Protein AF-A0A1M5UJB9-F1 (afdb_monomer_lite)

Secondary structure (DSSP, 8-state):
--PPPP----EEEEEEEEEEEEE-TTTSSEEEEEEEETTEEEEEEEEHHHHHHHHHSPTTEEEEEEEEEEEEEPPGGGS-SEEEEEEEEEEEEEEEPSSPPP-TTGGGTT--HHHHHHHHHHHHH---

Radius of gyration: 14.31 Å; chains: 1; bounding box: 30×35×45 Å

Structure (mmCIF, N/CA/C/O backbone):
data_AF-A0A1M5UJB9-F1
#
_entry.id   AF-A0A1M5UJB9-F1
#
loop_
_atom_site.group_PDB
_atom_site.id
_atom_site.type_symbol
_atom_site.label_atom_id
_atom_site.label_alt_id
_atom_site.label_comp_id
_atom_site.label_asym_id
_atom_site.label_entity_id
_atom_site.label_seq_id
_atom_site.pdbx_PDB_ins_code
_atom_site.Cartn_x
_atom_site.Cartn_y
_atom_site.Cartn_z
_atom_site.occupancy
_atom_site.B_iso_or_equiv
_atom_site.auth_seq_id
_atom_site.auth_comp_id
_atom_site.auth_asym_id
_atom_site.auth_atom_id
_atom_site.pdbx_PDB_model_num
ATOM 1 N N . MET A 1 1 ? 15.182 4.891 -25.969 1.00 34.34 1 MET A N 1
ATOM 2 C CA . MET A 1 1 ? 14.259 5.522 -25.002 1.00 34.34 1 MET A CA 1
ATOM 3 C C . MET A 1 1 ? 12.922 4.810 -25.098 1.00 34.34 1 MET A C 1
ATOM 5 O O . MET A 1 1 ? 12.225 4.963 -26.094 1.00 34.34 1 MET A O 1
ATOM 9 N N . SER A 1 2 ? 12.616 3.947 -24.136 1.00 33.62 2 SER A N 1
ATOM 10 C CA . SER A 1 2 ? 11.390 3.147 -24.121 1.00 33.62 2 SER A CA 1
ATOM 11 C C . SER A 1 2 ? 10.228 4.049 -23.712 1.00 33.62 2 SER A C 1
ATOM 13 O O . SER A 1 2 ? 10.197 4.535 -22.585 1.00 33.62 2 SER A O 1
ATOM 15 N N . ARG A 1 3 ? 9.293 4.319 -24.626 1.00 38.03 3 ARG A N 1
ATOM 16 C CA . ARG A 1 3 ? 8.014 4.942 -24.258 1.00 38.03 3 ARG A CA 1
ATOM 17 C C . ARG A 1 3 ? 7.293 3.992 -23.289 1.00 38.03 3 ARG A C 1
ATOM 19 O O . ARG A 1 3 ? 7.208 2.808 -23.620 1.00 38.03 3 ARG A O 1
ATOM 26 N N . PRO A 1 4 ? 6.776 4.446 -22.137 1.00 37.12 4 PRO A N 1
ATOM 27 C CA . PRO A 1 4 ? 5.935 3.583 -21.316 1.00 37.12 4 PRO A CA 1
ATOM 28 C C . PRO A 1 4 ? 4.642 3.274 -22.097 1.00 37.12 4 PRO A C 1
ATOM 30 O O . PRO A 1 4 ? 4.039 4.211 -22.631 1.00 37.12 4 PRO A O 1
ATOM 33 N N . PRO A 1 5 ? 4.215 2.002 -22.241 1.00 43.66 5 PRO A N 1
ATOM 34 C CA . PRO A 1 5 ? 2.924 1.709 -22.838 1.00 43.66 5 PRO A CA 1
ATOM 35 C C . PRO A 1 5 ? 1.774 2.070 -21.880 1.00 43.66 5 PRO A C 1
ATOM 37 O O . PRO A 1 5 ? 1.916 2.088 -20.661 1.00 43.66 5 PRO A O 1
ATOM 40 N N . ILE A 1 6 ? 0.664 2.412 -22.529 1.00 58.03 6 ILE A N 1
ATOM 41 C CA . ILE A 1 6 ? -0.504 3.222 -22.155 1.00 58.03 6 ILE A CA 1
ATOM 42 C C . ILE A 1 6 ? -1.574 2.427 -21.389 1.00 58.03 6 ILE A C 1
ATOM 44 O O . ILE A 1 6 ? -1.844 1.297 -21.783 1.00 58.03 6 ILE A O 1
ATOM 48 N N . LYS A 1 7 ? -2.250 3.064 -20.413 1.00 41.03 7 LYS A N 1
ATOM 49 C CA . LYS A 1 7 ? -3.725 3.218 -20.308 1.00 41.03 7 LYS A CA 1
ATOM 50 C C . LYS A 1 7 ? -4.118 3.945 -19.008 1.00 41.03 7 LYS A C 1
ATOM 52 O O . LYS A 1 7 ? -3.773 3.515 -17.913 1.00 41.03 7 LYS A O 1
ATOM 57 N N . GLU A 1 8 ? -4.848 5.056 -19.125 1.00 46.94 8 GLU A N 1
ATOM 58 C CA . GLU A 1 8 ? -5.560 5.672 -17.996 1.00 46.94 8 GLU A CA 1
ATOM 59 C C . GLU A 1 8 ? -6.686 4.728 -17.544 1.00 46.94 8 GLU A C 1
ATOM 61 O O . GLU A 1 8 ? -7.784 4.763 -18.093 1.00 46.94 8 GLU A O 1
ATOM 66 N N . GLU A 1 9 ? -6.432 3.852 -16.572 1.00 53.72 9 GLU A N 1
ATOM 67 C CA . GLU A 1 9 ? -7.455 2.939 -16.050 1.00 53.72 9 GLU A CA 1
ATOM 68 C C . GLU A 1 9 ? -7.801 3.280 -14.587 1.00 53.72 9 GLU A C 1
ATOM 70 O O . GLU A 1 9 ? -7.013 3.138 -13.652 1.00 53.72 9 GLU A O 1
ATOM 75 N N . SER A 1 10 ? -9.022 3.807 -14.437 1.00 65.38 10 SER A N 1
ATOM 76 C CA . SER A 1 10 ? -9.828 3.957 -13.218 1.00 65.38 10 SER A CA 1
ATOM 77 C C . SER A 1 10 ? -9.160 4.633 -12.013 1.00 65.38 10 SER A C 1
ATOM 79 O O . SER A 1 10 ? -8.460 4.017 -11.208 1.00 65.38 10 SER A O 1
ATOM 81 N N . THR A 1 11 ? -9.494 5.909 -11.789 1.00 78.75 11 THR A N 1
ATOM 82 C CA . THR A 1 11 ? -9.269 6.534 -10.481 1.00 78.75 11 THR A CA 1
ATOM 83 C C . THR A 1 11 ? -10.056 5.783 -9.406 1.00 78.75 11 THR A C 1
ATOM 85 O O . THR A 1 11 ? -11.282 5.695 -9.461 1.00 78.75 11 THR A O 1
ATOM 88 N N . VAL A 1 12 ? -9.357 5.284 -8.394 1.00 87.50 12 VAL A N 1
ATOM 89 C CA . VAL A 1 12 ? -9.935 4.617 -7.230 1.00 87.50 12 VAL A CA 1
ATOM 90 C C . VAL A 1 12 ? -9.945 5.539 -6.022 1.00 87.50 12 VAL A C 1
ATOM 92 O O . VAL A 1 12 ? -9.027 6.333 -5.807 1.00 87.50 12 VAL A O 1
ATOM 95 N N . LYS A 1 13 ? -10.989 5.395 -5.203 1.00 91.44 13 LYS A N 1
ATOM 96 C CA . LYS A 1 13 ? -11.065 5.962 -3.856 1.00 91.44 13 LYS A CA 1
ATOM 97 C C . LYS A 1 13 ? -11.019 4.817 -2.854 1.00 91.44 13 LYS A C 1
ATOM 99 O O . LYS A 1 13 ? -11.945 4.013 -2.784 1.00 91.44 13 LYS A O 1
ATOM 104 N N . LEU A 1 14 ? -9.937 4.754 -2.093 1.00 91.38 14 LEU A N 1
ATOM 105 C CA . LEU A 1 14 ? -9.678 3.736 -1.085 1.00 91.38 14 LEU A CA 1
ATOM 106 C C . LEU A 1 14 ? -9.747 4.374 0.304 1.00 91.38 14 LEU A C 1
ATOM 108 O O . LEU A 1 14 ? -9.157 5.426 0.538 1.00 91.38 14 LEU A O 1
ATOM 112 N N . GLY A 1 15 ? -10.463 3.738 1.227 1.00 92.75 15 GLY A N 1
ATOM 113 C CA . GLY A 1 15 ? -10.473 4.095 2.644 1.00 92.75 15 GLY A CA 1
ATOM 114 C C . GLY A 1 15 ? -10.101 2.875 3.472 1.00 92.75 15 GLY A C 1
ATOM 115 O O . GLY A 1 15 ? -10.689 1.814 3.268 1.00 92.75 15 GLY A O 1
ATOM 116 N N . GLY A 1 16 ? -9.135 3.013 4.375 1.00 94.19 16 GLY A N 1
ATOM 117 C CA . GLY A 1 16 ? -8.637 1.893 5.168 1.00 94.19 16 GLY A CA 1
ATOM 118 C C . GLY A 1 16 ? -7.670 2.322 6.261 1.00 94.19 16 GLY A C 1
ATOM 119 O O . GLY A 1 16 ? -7.643 3.483 6.664 1.00 94.19 16 GLY A O 1
ATOM 120 N N . VAL A 1 17 ? -6.873 1.372 6.733 1.00 95.25 17 VAL A N 1
ATOM 121 C CA . VAL A 1 17 ? -5.883 1.561 7.797 1.00 95.25 17 VAL A CA 1
ATOM 122 C C . VAL A 1 17 ? -4.513 1.209 7.249 1.00 95.25 17 VAL A C 1
ATOM 124 O O . VAL A 1 17 ? -4.367 0.188 6.582 1.00 95.25 17 VAL A O 1
ATOM 127 N N . ILE A 1 18 ? -3.509 2.037 7.524 1.00 94.31 18 ILE A N 1
ATOM 128 C CA . ILE A 1 18 ? -2.126 1.704 7.181 1.00 94.31 18 ILE A CA 1
ATOM 129 C C . ILE A 1 18 ? -1.646 0.618 8.142 1.00 94.31 18 ILE A C 1
ATOM 131 O O . ILE A 1 18 ? -1.560 0.880 9.336 1.00 94.31 18 ILE A O 1
ATOM 135 N N . VAL A 1 19 ? -1.330 -0.569 7.635 1.00 92.62 19 VAL A N 1
ATOM 136 C CA . VAL A 1 19 ? -0.857 -1.710 8.443 1.00 92.62 19 VAL A CA 1
ATOM 137 C C . VAL A 1 19 ? 0.636 -1.971 8.281 1.00 92.62 19 VAL A C 1
ATOM 139 O O . VAL A 1 19 ? 1.234 -2.601 9.138 1.00 92.62 19 VAL A O 1
ATOM 142 N N . ALA A 1 20 ? 1.252 -1.429 7.228 1.00 90.38 20 ALA A N 1
ATOM 143 C CA . ALA A 1 20 ? 2.692 -1.508 7.028 1.00 90.38 20 ALA A CA 1
ATOM 144 C C . ALA A 1 20 ? 3.213 -0.378 6.140 1.00 90.38 20 ALA A C 1
ATOM 146 O O . ALA A 1 20 ? 2.448 0.256 5.398 1.00 90.38 20 ALA A O 1
ATOM 147 N N . LYS A 1 21 ? 4.524 -0.135 6.209 1.00 88.88 21 LYS A N 1
ATOM 148 C CA . LYS A 1 21 ? 5.221 0.881 5.415 1.00 88.88 21 LYS A CA 1
ATOM 149 C C . LYS A 1 21 ? 6.578 0.362 4.978 1.00 88.88 21 LYS A C 1
ATOM 151 O O . LYS A 1 21 ? 7.377 -0.028 5.819 1.00 88.88 21 LYS A O 1
ATOM 156 N N . TYR A 1 22 ? 6.865 0.476 3.690 1.00 85.50 22 TYR A N 1
ATOM 157 C CA . TYR A 1 22 ? 8.155 0.115 3.120 1.00 85.50 22 TYR A CA 1
ATOM 158 C C . TYR A 1 22 ? 8.737 1.297 2.367 1.00 85.50 22 TYR A C 1
ATOM 160 O O . TYR A 1 22 ? 8.039 2.014 1.641 1.00 85.50 22 TYR A O 1
ATOM 168 N N . HIS A 1 23 ? 10.035 1.495 2.544 1.00 76.50 23 HIS A N 1
ATOM 169 C CA . HIS A 1 23 ? 10.801 2.418 1.729 1.00 76.50 23 HIS A CA 1
ATOM 170 C C . HIS A 1 23 ? 11.202 1.702 0.445 1.00 76.50 23 HIS A C 1
ATOM 172 O O . HIS A 1 23 ? 11.832 0.648 0.501 1.00 76.50 23 HIS A O 1
ATOM 178 N N . ALA A 1 24 ? 10.845 2.266 -0.708 1.00 63.12 24 ALA A N 1
ATOM 179 C CA . ALA A 1 24 ? 11.459 1.831 -1.950 1.00 63.12 24 ALA A CA 1
ATOM 180 C C . ALA A 1 24 ? 12.913 2.326 -1.921 1.00 63.12 24 ALA A C 1
ATOM 182 O O . ALA A 1 24 ? 13.164 3.534 -1.924 1.00 63.12 24 ALA A O 1
ATOM 183 N N . TYR A 1 25 ? 13.848 1.388 -1.770 1.00 47.84 25 TYR A N 1
ATOM 184 C CA . TYR A 1 25 ? 15.281 1.668 -1.757 1.00 47.84 25 TYR A CA 1
ATOM 185 C C . TYR A 1 25 ? 15.676 2.347 -3.081 1.00 47.84 25 TYR A C 1
ATOM 187 O O . TYR A 1 25 ? 15.158 1.968 -4.126 1.00 47.84 25 TYR A O 1
ATOM 195 N N . GLU A 1 26 ? 16.581 3.328 -2.988 1.00 47.34 26 GLU A N 1
ATOM 196 C CA . GLU A 1 26 ? 17.245 4.112 -4.056 1.00 47.34 26 GLU A CA 1
ATOM 197 C C . GLU A 1 26 ? 16.756 5.551 -4.304 1.00 47.34 26 GLU A C 1
ATOM 199 O O . GLU A 1 26 ? 17.612 6.407 -4.510 1.00 47.34 26 GLU A O 1
ATOM 204 N N . ASP A 1 27 ? 15.470 5.897 -4.146 1.00 51.78 27 ASP A N 1
ATOM 205 C CA . ASP A 1 27 ? 15.008 7.240 -4.565 1.00 51.78 27 ASP A CA 1
ATOM 206 C C . ASP A 1 27 ? 14.599 8.217 -3.450 1.00 51.78 27 ASP A C 1
ATOM 208 O O . ASP A 1 27 ? 14.338 9.373 -3.764 1.00 51.78 27 ASP A O 1
ATOM 212 N N . TYR A 1 28 ? 14.515 7.824 -2.166 1.00 55.53 28 TYR A N 1
ATOM 213 C CA . TYR A 1 28 ? 14.060 8.640 -0.999 1.00 55.53 28 TYR A CA 1
ATOM 214 C C . TYR A 1 28 ? 12.714 9.393 -1.147 1.00 55.53 28 TYR A C 1
ATOM 216 O O . TYR A 1 28 ? 12.204 9.988 -0.194 1.00 55.53 28 TYR A O 1
ATOM 224 N N . VAL A 1 29 ? 12.118 9.367 -2.333 1.00 75.56 29 VAL A N 1
ATOM 225 C CA . VAL A 1 29 ? 10.962 10.151 -2.759 1.00 75.56 29 VAL A CA 1
ATOM 226 C C . VAL A 1 29 ? 9.727 9.259 -2.841 1.00 75.56 29 VAL A C 1
ATOM 228 O O . VAL A 1 29 ? 8.625 9.786 -2.943 1.00 75.56 29 VAL A O 1
ATOM 231 N N . GLU A 1 30 ? 9.876 7.936 -2.745 1.00 85.38 30 GLU A N 1
ATOM 232 C CA . GLU A 1 30 ? 8.786 6.964 -2.802 1.00 85.38 30 GLU A CA 1
ATOM 233 C C . GLU A 1 30 ? 8.619 6.200 -1.477 1.00 85.38 30 GLU A C 1
ATOM 235 O O . GLU A 1 30 ? 9.585 5.752 -0.859 1.00 85.38 30 GLU A O 1
ATOM 240 N N . GLN A 1 31 ? 7.367 6.017 -1.058 1.00 87.69 31 GLN A N 1
ATOM 241 C CA . GLN A 1 31 ? 6.993 5.144 0.049 1.00 87.69 31 GLN A CA 1
ATOM 242 C C . GLN A 1 31 ? 5.825 4.248 -0.363 1.00 87.69 31 GLN A C 1
ATOM 244 O O . GLN A 1 31 ? 4.827 4.726 -0.904 1.00 87.69 31 GLN A O 1
ATOM 249 N N . ILE A 1 32 ? 5.930 2.955 -0.065 1.00 90.56 32 ILE A N 1
ATOM 250 C CA . ILE A 1 32 ? 4.866 1.978 -0.288 1.00 90.56 32 ILE A CA 1
ATOM 251 C C . ILE A 1 32 ? 4.143 1.760 1.039 1.00 90.56 32 ILE A C 1
ATOM 253 O O . ILE A 1 32 ? 4.755 1.399 2.041 1.00 90.56 32 ILE A O 1
ATOM 257 N N . LEU A 1 33 ? 2.835 1.983 1.055 1.00 92.81 33 LEU A N 1
ATOM 258 C CA . LEU A 1 33 ? 1.970 1.731 2.203 1.00 92.81 33 LEU A CA 1
ATOM 259 C C . LEU A 1 33 ? 1.132 0.492 1.918 1.00 92.81 33 LEU A C 1
ATOM 261 O O . LEU A 1 33 ? 0.530 0.396 0.848 1.00 92.81 33 LEU A O 1
ATOM 265 N N . ILE A 1 34 ? 1.026 -0.414 2.883 1.00 93.31 34 ILE A N 1
ATOM 266 C CA . ILE A 1 34 ? 0.015 -1.470 2.830 1.00 93.31 34 ILE A CA 1
ATOM 267 C C . ILE A 1 34 ? -1.201 -0.975 3.591 1.00 93.31 34 ILE A C 1
ATOM 269 O O . ILE A 1 34 ? -1.123 -0.651 4.778 1.00 93.31 34 ILE A O 1
ATOM 273 N N . VAL A 1 35 ? -2.322 -0.880 2.884 1.00 94.31 35 VAL A N 1
ATOM 274 C CA . VAL A 1 35 ? -3.589 -0.398 3.427 1.00 94.31 35 VAL A CA 1
ATOM 275 C C . VAL A 1 35 ? -4.569 -1.558 3.510 1.00 94.31 35 VAL A C 1
ATOM 277 O O . VAL A 1 35 ? -4.919 -2.146 2.490 1.00 94.31 35 VAL A O 1
ATOM 280 N N . LEU A 1 36 ? -5.043 -1.860 4.718 1.00 93.06 36 LEU A N 1
ATOM 281 C CA . LEU A 1 36 ? -6.128 -2.808 4.948 1.00 93.06 36 LEU A CA 1
ATOM 282 C C . LEU A 1 36 ? -7.474 -2.089 4.800 1.00 93.06 36 LEU A C 1
ATOM 284 O O . LEU A 1 36 ? -7.778 -1.151 5.539 1.00 93.06 36 LEU A O 1
ATOM 288 N N . ALA A 1 37 ? -8.298 -2.541 3.859 1.00 91.44 37 ALA A N 1
ATOM 289 C CA . ALA A 1 37 ? -9.642 -2.029 3.624 1.00 91.44 37 ALA A CA 1
ATOM 290 C C . ALA A 1 37 ? -10.596 -3.176 3.283 1.00 91.44 37 ALA A C 1
ATOM 292 O O . ALA A 1 37 ? -10.327 -3.968 2.385 1.00 91.44 37 ALA A O 1
ATOM 293 N N . LYS A 1 38 ? -11.738 -3.267 3.979 1.00 88.38 38 LYS A N 1
ATOM 294 C CA . LYS A 1 38 ? -12.762 -4.310 3.747 1.00 88.38 38 LYS A CA 1
ATOM 295 C C . LYS A 1 38 ? -12.179 -5.739 3.682 1.00 88.38 38 LYS A C 1
ATOM 297 O O . LYS A 1 38 ? -12.559 -6.514 2.810 1.00 88.38 38 LYS A O 1
ATOM 302 N N . LYS A 1 39 ? -11.255 -6.073 4.596 1.00 86.31 39 LYS A N 1
ATOM 303 C CA . LYS A 1 39 ? -10.527 -7.362 4.653 1.00 86.31 39 LYS A CA 1
ATOM 304 C C . LYS A 1 39 ? -9.606 -7.654 3.454 1.00 86.31 39 LYS A C 1
ATOM 306 O O . LYS A 1 39 ? -9.216 -8.795 3.258 1.00 86.31 39 LYS A O 1
ATOM 311 N N . LYS A 1 40 ? -9.263 -6.643 2.653 1.00 89.12 40 LYS A N 1
ATOM 312 C CA . LYS A 1 40 ? -8.291 -6.742 1.559 1.00 89.12 40 LYS A CA 1
ATOM 313 C C . LYS A 1 40 ? -7.116 -5.808 1.800 1.00 89.12 40 LYS A C 1
ATOM 315 O O . LYS A 1 40 ? -7.289 -4.722 2.355 1.00 89.12 40 LYS A O 1
ATOM 320 N N . PHE A 1 41 ? -5.945 -6.219 1.347 1.00 90.69 41 PHE A N 1
ATOM 321 C CA . PHE A 1 41 ? -4.718 -5.442 1.393 1.00 90.69 41 PHE A CA 1
ATOM 322 C C . PHE A 1 41 ? -4.489 -4.746 0.055 1.00 90.69 41 PHE A C 1
ATOM 324 O O . PHE A 1 41 ? -4.659 -5.333 -1.011 1.00 90.69 41 PHE A O 1
ATOM 331 N N . PHE A 1 42 ? -4.100 -3.480 0.108 1.00 91.88 42 PHE A N 1
ATOM 332 C CA . PHE A 1 42 ? -3.797 -2.677 -1.068 1.00 91.88 42 PHE A CA 1
ATOM 333 C C . PHE A 1 42 ? -2.404 -2.085 -0.921 1.00 91.88 42 PHE A C 1
ATOM 335 O O . PHE A 1 42 ? -2.126 -1.397 0.062 1.00 91.88 42 PHE A O 1
ATOM 342 N N . ALA A 1 43 ? -1.542 -2.316 -1.911 1.00 92.12 43 ALA A N 1
ATOM 343 C CA . ALA A 1 43 ? -0.271 -1.616 -2.009 1.00 92.12 43 ALA A CA 1
ATOM 344 C C . ALA A 1 43 ? -0.518 -0.218 -2.590 1.00 92.12 43 ALA A C 1
ATOM 346 O O . ALA A 1 43 ? -0.959 -0.080 -3.731 1.00 92.12 43 ALA A O 1
ATOM 347 N N . VAL A 1 44 ? -0.254 0.819 -1.802 1.00 93.44 44 VAL A N 1
ATOM 348 C CA . VAL A 1 44 ? -0.390 2.223 -2.197 1.00 93.44 44 VAL A CA 1
ATOM 349 C C . VAL A 1 44 ? 0.997 2.830 -2.336 1.00 93.44 44 VAL A C 1
ATOM 351 O O . VAL A 1 44 ? 1.748 2.895 -1.370 1.00 93.44 44 VAL A O 1
ATOM 354 N N . VAL A 1 45 ? 1.320 3.318 -3.527 1.00 92.25 45 VAL A N 1
ATOM 355 C CA . VAL A 1 45 ? 2.590 3.979 -3.824 1.00 92.25 45 VAL A CA 1
ATOM 356 C C . VAL A 1 45 ? 2.409 5.485 -3.659 1.00 92.25 45 VAL A C 1
ATOM 358 O O . VAL A 1 45 ? 1.624 6.106 -4.376 1.00 92.25 45 VAL A O 1
ATOM 361 N N . ALA A 1 46 ? 3.109 6.082 -2.700 1.00 91.50 46 ALA A N 1
ATOM 362 C CA . ALA A 1 46 ? 3.137 7.519 -2.464 1.00 91.50 46 ALA A CA 1
ATOM 363 C C . ALA A 1 46 ? 4.471 8.103 -2.932 1.00 91.50 46 ALA A C 1
ATOM 365 O O . ALA A 1 46 ? 5.515 7.512 -2.682 1.00 91.50 46 ALA A O 1
ATOM 366 N N . HIS A 1 47 ? 4.436 9.289 -3.548 1.00 90.12 47 HIS A N 1
ATOM 367 C CA . HIS A 1 47 ? 5.634 10.006 -3.989 1.00 90.12 47 HIS A CA 1
ATOM 368 C C . HIS A 1 47 ? 5.727 11.425 -3.418 1.00 90.12 47 HIS A C 1
ATOM 370 O O . HIS A 1 47 ? 4.718 12.034 -3.033 1.00 90.12 47 HIS A O 1
ATOM 376 N N . GLY A 1 48 ? 6.945 11.969 -3.389 1.00 88.25 48 GLY A N 1
ATOM 377 C CA . GLY A 1 48 ? 7.246 13.360 -3.063 1.00 88.25 48 GLY A CA 1
ATOM 378 C C . GLY A 1 48 ? 6.621 13.788 -1.742 1.00 88.25 48 GLY A C 1
ATOM 379 O O . GLY A 1 48 ? 6.829 13.175 -0.695 1.00 88.25 48 GLY A O 1
ATOM 380 N N . ARG A 1 49 ? 5.793 14.835 -1.790 1.00 88.12 49 ARG A N 1
ATOM 381 C CA . ARG A 1 49 ? 5.129 15.370 -0.595 1.00 88.12 49 ARG A CA 1
ATOM 382 C C . ARG A 1 49 ? 4.199 14.357 0.079 1.00 88.12 49 ARG A C 1
ATOM 384 O O . ARG A 1 49 ? 4.032 14.430 1.292 1.00 88.12 49 ARG A O 1
ATOM 391 N N . GLN A 1 50 ? 3.580 13.432 -0.662 1.00 90.25 50 GLN A N 1
ATOM 392 C CA . GLN A 1 50 ? 2.735 12.407 -0.037 1.00 90.25 50 GLN A CA 1
ATOM 393 C C . GLN A 1 50 ? 3.585 11.380 0.710 1.00 90.25 50 GLN A C 1
ATOM 395 O O . GLN A 1 50 ? 3.256 11.094 1.855 1.00 90.25 50 GLN A O 1
ATOM 400 N N . ALA A 1 51 ? 4.702 10.933 0.122 1.00 90.12 51 ALA A N 1
ATOM 401 C CA . ALA A 1 51 ? 5.657 10.030 0.773 1.00 90.12 51 ALA A CA 1
ATOM 402 C C . ALA A 1 51 ? 6.220 10.639 2.069 1.00 90.12 51 ALA A C 1
ATOM 404 O O . ALA A 1 51 ? 6.189 10.025 3.132 1.00 90.12 51 ALA A O 1
ATOM 405 N N . GLN A 1 52 ? 6.643 11.906 2.020 1.00 88.06 52 GLN A N 1
ATOM 406 C CA . GLN A 1 52 ? 7.140 12.615 3.205 1.00 88.06 52 GLN A CA 1
ATOM 407 C C . GLN A 1 52 ? 6.091 12.721 4.319 1.00 88.06 52 GLN A C 1
ATOM 409 O O . GLN A 1 52 ? 6.422 12.634 5.502 1.00 88.06 52 GLN A O 1
ATOM 414 N N . ARG A 1 53 ? 4.815 12.927 3.963 1.00 90.19 53 ARG A N 1
ATOM 415 C CA . ARG A 1 53 ? 3.724 12.979 4.944 1.00 90.19 53 ARG A CA 1
ATOM 416 C C . ARG A 1 53 ? 3.427 11.597 5.517 1.00 90.19 53 ARG A C 1
ATOM 418 O O . ARG A 1 53 ? 3.275 11.485 6.730 1.00 90.19 53 ARG A O 1
ATOM 425 N N . SER A 1 54 ? 3.362 10.565 4.675 1.00 90.31 54 SER A N 1
ATOM 426 C CA . SER A 1 54 ? 3.087 9.194 5.114 1.00 90.31 54 SER A CA 1
ATOM 427 C C . SER A 1 54 ? 4.198 8.611 5.987 1.00 90.31 54 SER A C 1
ATOM 429 O O . SER A 1 54 ? 3.914 7.769 6.840 1.00 90.31 54 SER A O 1
ATOM 431 N N . PHE A 1 55 ? 5.431 9.102 5.845 1.00 88.31 55 PHE A N 1
ATOM 432 C CA . PHE A 1 55 ? 6.555 8.723 6.697 1.00 88.31 55 PHE A CA 1
ATOM 433 C C . PHE A 1 55 ? 6.347 9.130 8.160 1.00 88.31 55 PHE A C 1
ATOM 435 O O . PHE A 1 55 ? 6.686 8.375 9.061 1.00 88.31 55 PHE A O 1
ATOM 442 N N . ARG A 1 56 ? 5.745 10.302 8.403 1.00 89.00 56 ARG A N 1
ATOM 443 C CA . ARG A 1 56 ? 5.608 10.885 9.750 1.00 89.00 56 ARG A CA 1
ATOM 444 C C . ARG A 1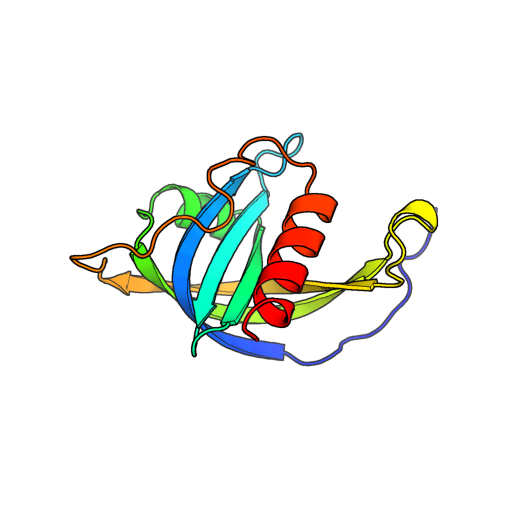 56 ? 4.390 10.409 10.531 1.00 89.00 56 ARG A C 1
ATOM 446 O O . ARG A 1 56 ? 4.325 10.617 11.736 1.00 89.00 56 ARG A O 1
ATOM 453 N N . VAL A 1 57 ? 3.396 9.839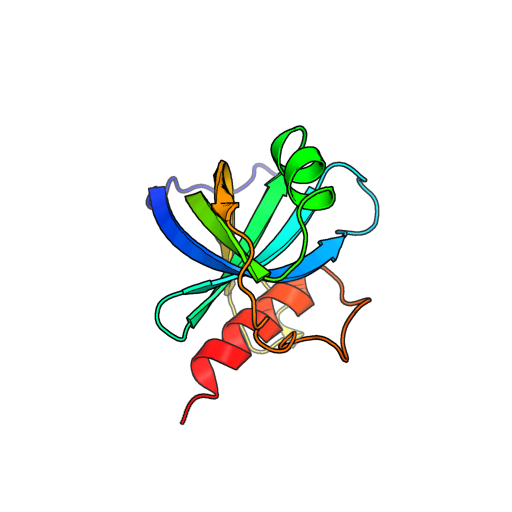 9.859 1.00 90.38 57 VAL A N 1
ATOM 454 C CA . VAL A 1 57 ? 2.245 9.244 10.553 1.00 90.38 57 VAL A CA 1
ATOM 455 C C . VAL A 1 57 ? 2.630 7.872 11.116 1.00 90.38 57 VAL A C 1
ATOM 457 O O . VAL A 1 57 ? 3.546 7.248 10.590 1.00 90.38 57 VAL A O 1
ATOM 460 N N . PRO A 1 58 ? 1.972 7.356 12.159 1.00 91.38 58 PRO A N 1
ATOM 461 C CA . PRO A 1 58 ? 2.220 5.997 12.638 1.00 91.38 58 PRO A CA 1
ATOM 462 C C . PRO A 1 58 ? 1.537 4.938 11.752 1.00 91.38 58 PRO A C 1
ATOM 464 O O . PRO A 1 58 ? 0.676 5.249 10.919 1.00 91.38 58 PRO A O 1
ATOM 467 N N . VAL A 1 59 ? 1.941 3.674 11.903 1.00 92.69 59 VAL A N 1
ATOM 468 C CA . VAL A 1 59 ? 1.126 2.521 11.471 1.00 92.69 59 VAL A CA 1
ATOM 469 C C . VAL A 1 59 ? -0.133 2.475 12.354 1.00 92.69 59 VAL A C 1
ATOM 471 O O . VAL A 1 59 ? -0.134 3.005 13.461 1.00 92.69 59 VAL A O 1
ATOM 474 N N . GLY A 1 60 ? -1.246 1.956 11.840 1.00 93.81 60 GLY A N 1
ATOM 475 C CA . GLY A 1 60 ? -2.559 2.016 12.488 1.00 93.81 60 GLY A CA 1
ATOM 476 C C . GLY A 1 60 ? -3.332 3.305 12.218 1.00 93.81 60 GLY A C 1
ATOM 477 O O . GLY A 1 60 ? -4.447 3.468 12.700 1.00 93.81 60 GLY A O 1
ATOM 478 N N . THR A 1 61 ? -2.785 4.232 11.429 1.00 95.56 61 THR A N 1
ATOM 479 C CA . THR A 1 61 ? -3.496 5.459 11.041 1.00 95.56 61 THR A CA 1
ATOM 480 C C . THR A 1 61 ? -4.510 5.181 9.938 1.00 95.56 61 THR A C 1
ATOM 482 O O . THR A 1 61 ? -4.188 4.563 8.919 1.00 95.56 61 THR A O 1
ATOM 485 N N . THR A 1 62 ? -5.737 5.667 10.127 1.00 95.75 62 THR A N 1
ATOM 486 C CA . THR A 1 62 ? -6.766 5.651 9.082 1.00 95.75 62 THR A CA 1
ATOM 487 C C . THR A 1 62 ? -6.362 6.553 7.920 1.00 95.75 62 THR A C 1
ATOM 489 O O . THR A 1 62 ? -5.819 7.646 8.101 1.00 95.75 62 THR A O 1
ATOM 492 N N . VAL A 1 63 ? -6.613 6.103 6.696 1.00 96.69 63 VAL A N 1
ATOM 493 C CA . VAL A 1 63 ? -6.198 6.804 5.484 1.00 96.69 63 VAL A CA 1
ATOM 494 C C . VAL A 1 63 ? -7.294 6.764 4.429 1.00 96.69 63 VAL A C 1
ATOM 496 O O . VAL A 1 63 ? -7.956 5.746 4.223 1.00 96.69 63 VAL A O 1
ATOM 499 N N . SER A 1 64 ? -7.467 7.888 3.739 1.00 96.69 64 SER A N 1
ATOM 500 C CA . SER A 1 64 ? -8.238 7.984 2.504 1.00 96.69 64 SER A CA 1
ATOM 501 C C . SER A 1 64 ? -7.300 8.343 1.357 1.00 96.69 64 SER A C 1
ATOM 503 O O . SER A 1 64 ? -6.602 9.361 1.403 1.00 96.69 64 SER A O 1
ATOM 505 N N . VAL A 1 65 ? -7.285 7.494 0.335 1.00 95.50 65 VAL A N 1
ATOM 506 C CA . VAL A 1 65 ? -6.425 7.591 -0.843 1.00 95.50 65 VAL A CA 1
ATOM 507 C C . VAL A 1 65 ? -7.300 7.762 -2.077 1.00 95.50 65 VAL A C 1
ATOM 509 O O . VAL A 1 65 ? -8.254 7.018 -2.283 1.00 95.50 65 VAL A O 1
ATOM 512 N N . SER A 1 66 ? -6.951 8.731 -2.915 1.00 95.06 66 SER A N 1
ATOM 513 C CA . SER A 1 66 ? -7.420 8.823 -4.295 1.00 95.06 66 SER A CA 1
ATOM 514 C C . SER A 1 66 ? -6.219 8.625 -5.203 1.00 95.06 66 SER A C 1
ATOM 516 O O . SER A 1 66 ? -5.214 9.328 -5.058 1.00 95.06 66 SER A O 1
ATOM 518 N N . GLY A 1 67 ? -6.309 7.677 -6.123 1.00 92.31 67 GLY A N 1
ATOM 519 C CA . GLY A 1 67 ? -5.180 7.297 -6.959 1.00 92.31 67 GLY A CA 1
ATOM 520 C C . GLY A 1 67 ? -5.601 6.550 -8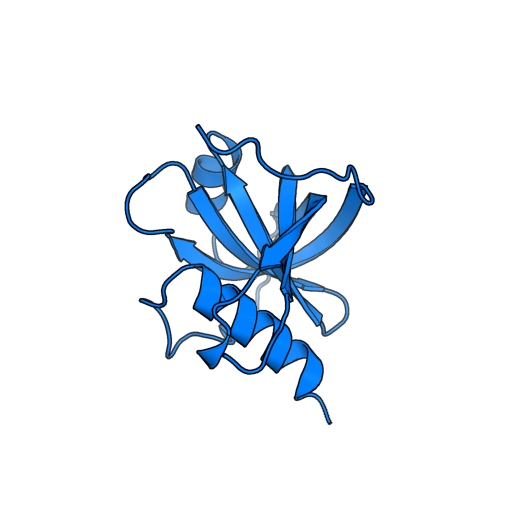.208 1.00 92.31 67 GLY A C 1
ATOM 521 O O . GLY A 1 67 ? -6.782 6.286 -8.395 1.00 92.31 67 GLY A O 1
ATOM 522 N N . THR A 1 68 ? -4.642 6.216 -9.056 1.00 90.75 68 THR A N 1
ATOM 523 C CA . THR A 1 68 ? -4.854 5.386 -10.248 1.00 90.75 68 THR A CA 1
ATOM 524 C C . THR A 1 68 ? -4.349 3.980 -9.984 1.00 90.75 68 THR A C 1
ATOM 526 O O . THR A 1 68 ? -3.378 3.803 -9.246 1.00 90.75 68 THR A O 1
ATOM 529 N N . ILE A 1 69 ? -4.997 2.976 -10.568 1.00 88.38 69 ILE A N 1
ATOM 530 C CA . ILE A 1 69 ? -4.458 1.617 -10.539 1.00 88.38 69 ILE A CA 1
ATOM 531 C C . ILE A 1 69 ? -3.264 1.569 -11.497 1.00 88.38 69 ILE A C 1
ATOM 533 O O . ILE A 1 69 ? -3.327 2.095 -12.604 1.00 88.38 69 ILE A O 1
ATOM 537 N N . LEU A 1 70 ? -2.165 0.975 -11.048 1.00 84.62 70 LEU A N 1
ATOM 538 C CA . LEU A 1 70 ? -0.998 0.686 -11.867 1.00 84.62 70 LEU A CA 1
ATOM 539 C C . LEU A 1 70 ? -0.843 -0.816 -12.030 1.00 84.62 70 LEU A C 1
ATOM 541 O O . LEU A 1 70 ? -0.889 -1.562 -11.049 1.00 84.62 70 LEU A O 1
ATOM 545 N N . GLU A 1 71 ? -0.591 -1.219 -13.268 1.00 83.56 71 GLU A N 1
ATOM 546 C CA . GLU A 1 71 ? -0.182 -2.565 -13.634 1.00 83.56 71 GLU A CA 1
ATOM 547 C C . GLU A 1 71 ? 1.345 -2.648 -13.659 1.00 83.56 71 GLU A C 1
ATOM 549 O O . GLU A 1 71 ? 2.012 -1.912 -14.388 1.00 83.56 71 GLU A O 1
ATOM 554 N N . TYR A 1 72 ? 1.908 -3.554 -12.866 1.00 76.19 72 TYR A N 1
ATOM 555 C CA . TYR A 1 72 ? 3.334 -3.850 -12.865 1.00 76.19 72 TYR A CA 1
ATOM 556 C C . TYR A 1 72 ? 3.569 -5.208 -13.526 1.00 76.19 72 TYR A C 1
ATOM 558 O O . TYR A 1 72 ? 3.162 -6.231 -12.963 1.00 76.19 72 TYR A O 1
ATOM 566 N N . PRO A 1 73 ? 4.220 -5.250 -14.703 1.00 71.62 73 PRO A N 1
ATOM 567 C CA . PRO A 1 73 ? 4.601 -6.511 -15.315 1.00 71.62 73 PRO A CA 1
ATOM 568 C C . PRO A 1 73 ? 5.674 -7.182 -14.457 1.00 71.62 73 PRO A C 1
ATOM 570 O O . PRO A 1 73 ? 6.625 -6.536 -14.010 1.00 71.62 73 PRO A O 1
ATOM 573 N N . LEU A 1 74 ? 5.521 -8.483 -14.229 1.00 71.19 74 LEU A N 1
ATOM 574 C CA . LEU A 1 74 ? 6.496 -9.272 -13.481 1.00 71.19 74 LEU A CA 1
ATOM 575 C C . LEU A 1 74 ? 7.421 -10.048 -14.425 1.00 71.19 74 LEU A C 1
ATOM 577 O O . LEU A 1 74 ? 7.016 -10.383 -15.544 1.00 71.19 74 LEU A O 1
ATOM 581 N N . PRO A 1 75 ? 8.659 -10.361 -13.993 1.00 68.00 75 PRO A N 1
ATOM 582 C CA . PRO A 1 75 ? 9.517 -11.293 -14.713 1.00 68.00 75 PRO A CA 1
ATOM 583 C C . PRO A 1 75 ? 8.794 -12.625 -14.948 1.00 68.00 75 PRO A C 1
ATOM 585 O O . PRO A 1 75 ? 8.056 -13.101 -14.084 1.00 68.00 75 PRO A O 1
ATOM 588 N N . LYS A 1 76 ? 9.034 -13.260 -16.104 1.00 62.62 76 LYS A N 1
ATOM 589 C CA . LYS A 1 76 ? 8.389 -14.537 -16.484 1.00 62.62 76 LYS A CA 1
ATOM 590 C C . LYS A 1 76 ? 8.586 -15.648 -15.442 1.00 62.62 76 LYS A C 1
ATOM 592 O O . LYS A 1 76 ? 7.746 -16.534 -15.328 1.00 62.62 76 LYS A O 1
ATOM 597 N N . GLU A 1 77 ? 9.672 -15.573 -14.682 1.00 60.50 77 GLU A N 1
ATOM 598 C CA . GLU A 1 77 ? 10.060 -16.515 -13.628 1.00 60.50 77 GLU A CA 1
ATOM 599 C C . GLU A 1 77 ? 9.138 -16.470 -12.400 1.00 60.50 77 GLU A C 1
ATOM 601 O O . GLU A 1 77 ? 9.097 -17.422 -11.628 1.00 60.50 77 GLU A O 1
ATOM 606 N N . CYS A 1 78 ? 8.348 -15.405 -12.225 1.00 55.78 78 CYS A N 1
ATOM 607 C CA . CYS A 1 78 ? 7.466 -15.256 -11.070 1.00 55.78 78 CYS A CA 1
ATOM 608 C C . CYS A 1 78 ? 6.129 -16.005 -11.207 1.00 55.78 78 CYS A C 1
ATOM 610 O O . CYS A 1 78 ? 5.322 -15.946 -10.286 1.00 55.78 78 CYS A O 1
ATOM 612 N N . GLY A 1 79 ? 5.832 -16.653 -12.341 1.00 61.31 79 GLY A N 1
ATOM 613 C CA . GLY A 1 79 ? 4.554 -17.353 -12.582 1.00 61.31 79 GLY A CA 1
ATOM 614 C C . GLY A 1 79 ? 3.323 -16.441 -12.749 1.00 61.31 79 GLY A C 1
ATOM 615 O O . GLY A 1 79 ? 2.288 -16.876 -13.250 1.00 61.31 79 GLY A O 1
ATOM 616 N N . TYR A 1 80 ? 3.439 -15.160 -12.396 1.00 59.97 80 TYR A N 1
ATOM 617 C CA . TYR A 1 80 ? 2.433 -14.116 -12.583 1.00 59.97 80 TYR A CA 1
ATOM 618 C C . TYR A 1 80 ? 2.745 -13.269 -13.822 1.00 59.97 80 TYR A C 1
ATOM 620 O O . TYR A 1 80 ? 3.907 -13.013 -14.131 1.00 59.97 80 TYR A O 1
ATOM 628 N N . ARG A 1 81 ? 1.705 -12.786 -14.518 1.00 65.44 81 ARG A N 1
ATOM 629 C CA . ARG A 1 81 ? 1.875 -11.856 -15.652 1.00 65.44 81 ARG A CA 1
ATOM 630 C C . ARG A 1 81 ? 1.915 -10.388 -15.212 1.00 65.44 81 ARG A C 1
ATOM 632 O O . ARG A 1 81 ? 2.693 -9.622 -15.772 1.00 65.44 81 ARG A O 1
ATOM 639 N N . VAL A 1 82 ? 1.103 -10.007 -14.221 1.00 75.50 82 VAL A N 1
ATOM 640 C CA . VAL A 1 82 ? 0.927 -8.620 -13.749 1.00 75.50 82 VAL A CA 1
ATOM 641 C C . VAL A 1 82 ? 0.551 -8.618 -12.260 1.00 75.50 82 VAL A C 1
ATOM 643 O O . VAL A 1 82 ? -0.176 -9.509 -11.819 1.00 75.50 82 VAL A O 1
ATOM 646 N N . VAL A 1 83 ? 1.014 -7.618 -11.502 1.00 80.81 83 VAL A N 1
ATOM 647 C CA . VAL A 1 83 ? 0.494 -7.260 -10.166 1.00 80.81 83 VAL A CA 1
ATOM 648 C C . VAL A 1 83 ? 0.006 -5.819 -10.133 1.00 80.81 83 VAL A C 1
ATOM 650 O O . VAL A 1 83 ? 0.481 -4.976 -10.893 1.00 80.81 83 VAL A O 1
ATOM 653 N N . TYR A 1 84 ? -0.938 -5.539 -9.238 1.00 83.56 84 TYR A N 1
ATOM 654 C CA . TYR A 1 84 ? -1.615 -4.250 -9.152 1.00 83.56 84 TYR A CA 1
ATOM 655 C C . TYR A 1 84 ? -1.170 -3.454 -7.925 1.00 83.56 84 TYR A C 1
ATOM 657 O O . TYR A 1 84 ? -1.037 -3.997 -6.828 1.00 83.56 84 TYR A O 1
ATOM 665 N N . ALA A 1 85 ? -1.011 -2.145 -8.095 1.00 88.56 85 ALA A N 1
ATOM 666 C CA . ALA A 1 85 ? -0.842 -1.198 -6.997 1.00 88.56 85 ALA A CA 1
ATOM 667 C C . ALA A 1 85 ? -1.677 0.065 -7.242 1.00 88.56 85 ALA A C 1
ATOM 669 O O . ALA A 1 85 ? -2.157 0.303 -8.346 1.0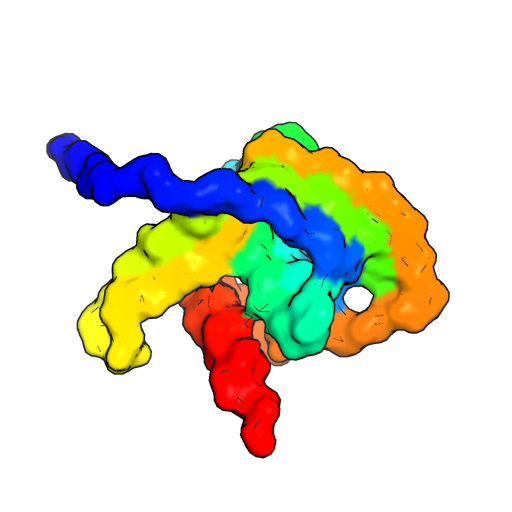0 88.56 85 ALA A O 1
ATOM 670 N N . VAL A 1 86 ? -1.852 0.893 -6.216 1.00 91.44 86 VAL A N 1
ATOM 671 C CA . VAL A 1 86 ? -2.531 2.189 -6.324 1.00 91.44 86 VAL A CA 1
ATOM 672 C C . VAL A 1 86 ? -1.495 3.301 -6.274 1.00 91.44 86 VAL A C 1
ATOM 674 O O . VAL A 1 86 ? -0.881 3.533 -5.236 1.00 91.44 86 VAL A O 1
ATOM 677 N N . TYR A 1 87 ? -1.328 4.036 -7.366 1.00 91.69 87 TYR A N 1
ATOM 678 C CA . TYR A 1 87 ? -0.519 5.249 -7.383 1.00 91.69 87 TYR A CA 1
ATOM 679 C C . TYR A 1 87 ? -1.280 6.404 -6.748 1.00 91.69 87 TYR A C 1
ATOM 681 O O . TYR A 1 87 ? -2.294 6.875 -7.268 1.00 91.69 87 TYR A O 1
ATOM 689 N N . CYS A 1 88 ? -0.802 6.865 -5.599 1.00 92.94 88 CYS A N 1
ATOM 690 C CA . CYS A 1 88 ? -1.473 7.885 -4.819 1.00 92.94 88 CYS A CA 1
ATOM 691 C C . CYS A 1 88 ? -1.308 9.277 -5.441 1.00 92.94 88 CYS A C 1
ATOM 693 O O . CYS A 1 88 ? -0.223 9.856 -5.438 1.00 92.94 88 CYS A O 1
ATOM 695 N N . GLN A 1 89 ? -2.429 9.885 -5.827 1.00 92.19 89 GLN A N 1
ATOM 696 C CA . GLN A 1 89 ? -2.493 11.291 -6.232 1.00 92.19 89 GLN A CA 1
ATOM 697 C C . GLN A 1 89 ? -2.849 12.202 -5.050 1.00 92.19 89 GLN A C 1
ATOM 699 O O . GLN A 1 89 ? -2.280 13.281 -4.874 1.00 92.19 89 GLN A O 1
ATOM 704 N N . ARG A 1 90 ? -3.799 11.774 -4.209 1.00 93.00 90 ARG A N 1
ATOM 705 C CA . ARG A 1 90 ? -4.231 12.512 -3.014 1.00 93.00 90 ARG A CA 1
ATOM 706 C C . ARG A 1 90 ? -4.350 11.574 -1.823 1.00 93.00 90 ARG A C 1
ATOM 708 O O . ARG A 1 90 ? -4.982 10.529 -1.926 1.00 93.00 90 ARG A O 1
ATOM 715 N N . MET A 1 91 ? -3.814 12.007 -0.683 1.00 95.00 91 MET A N 1
ATOM 716 C CA . MET A 1 91 ? -3.880 11.275 0.580 1.00 95.00 91 MET A CA 1
ATOM 717 C C . MET A 1 91 ? -4.325 12.183 1.727 1.00 95.00 91 MET A C 1
ATOM 719 O O . MET A 1 91 ? -3.806 13.296 1.904 1.00 95.00 91 MET A O 1
ATOM 723 N N . LYS A 1 92 ? -5.278 11.692 2.520 1.00 96.12 92 LYS A N 1
ATOM 724 C CA . LYS A 1 92 ? -5.711 12.290 3.785 1.00 96.12 92 LYS A CA 1
ATOM 725 C C . LYS A 1 92 ? -5.547 11.265 4.900 1.00 96.12 92 LYS A C 1
ATOM 727 O O . LYS A 1 92 ? -5.966 10.123 4.739 1.00 96.12 92 LYS A O 1
ATOM 732 N N . PHE A 1 93 ? -4.959 11.694 6.008 1.00 95.56 93 PHE A N 1
ATOM 733 C CA . PHE A 1 93 ? -4.793 10.886 7.212 1.00 95.56 93 PHE A CA 1
ATOM 734 C C . PHE A 1 93 ? -5.863 11.286 8.222 1.00 95.56 93 PHE A C 1
ATOM 736 O O . PHE A 1 93 ? -6.180 12.472 8.331 1.00 95.56 93 PHE A O 1
ATOM 743 N N . GLY A 1 94 ? -6.430 10.299 8.902 1.00 93.81 94 GLY A N 1
ATOM 744 C CA . GLY A 1 94 ? -7.344 10.488 10.019 1.00 93.81 94 GLY A CA 1
ATOM 745 C C . GLY A 1 94 ? -6.670 10.127 11.338 1.00 93.81 94 GLY A C 1
ATOM 746 O O . GLY A 1 94 ? -5.469 10.332 11.515 1.00 93.81 94 GLY A O 1
ATOM 747 N N . ASN A 1 95 ? -7.456 9.567 12.252 1.00 93.44 95 ASN A N 1
ATOM 748 C CA . ASN A 1 95 ? -6.993 9.167 13.576 1.00 93.44 95 ASN A CA 1
ATOM 749 C C . ASN A 1 95 ? -6.205 7.850 13.519 1.00 93.44 95 ASN A C 1
ATOM 751 O O . ASN A 1 95 ? -6.452 7.002 12.650 1.00 93.44 95 ASN A O 1
ATOM 755 N N . ALA A 1 96 ? -5.277 7.692 14.463 1.00 89.69 96 ALA A N 1
ATOM 756 C CA . ALA A 1 96 ? -4.647 6.415 14.768 1.00 89.69 96 ALA A CA 1
ATOM 757 C C . ALA A 1 96 ? -5.631 5.515 15.524 1.00 89.69 96 ALA A C 1
ATOM 759 O O . ALA A 1 96 ? -6.398 5.994 16.358 1.00 89.69 96 ALA A O 1
ATOM 760 N N . LEU A 1 97 ? -5.622 4.225 15.203 1.00 86.12 97 LEU A N 1
ATOM 761 C CA . LEU A 1 97 ? -6.347 3.218 15.964 1.00 86.12 97 LEU A CA 1
ATOM 762 C C . LEU A 1 97 ? -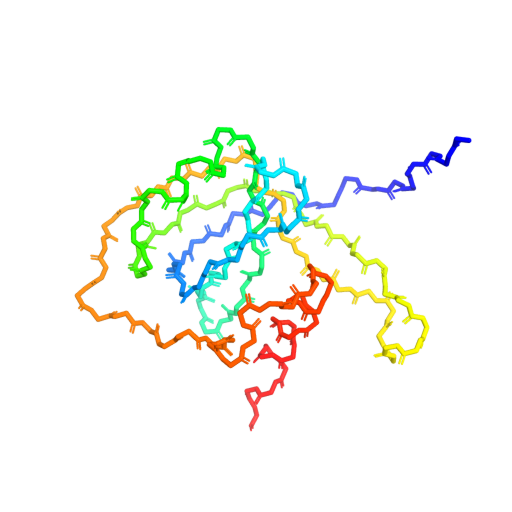5.614 2.901 17.269 1.00 86.12 97 LEU A C 1
ATOM 764 O O . LEU A 1 97 ? -4.386 2.911 17.311 1.00 86.12 97 LEU A O 1
ATOM 768 N N . GLU A 1 98 ? -6.379 2.555 18.304 1.00 83.62 98 GLU A N 1
ATOM 769 C CA . GLU A 1 98 ? -5.840 2.056 19.576 1.00 83.62 98 GLU A CA 1
ATOM 770 C C . GLU A 1 98 ? -5.183 0.679 19.415 1.00 83.62 98 GLU A C 1
ATOM 772 O O . GLU A 1 98 ? -4.176 0.388 20.054 1.00 83.62 98 GLU A O 1
ATOM 777 N N . GLN A 1 99 ? -5.729 -0.157 18.526 1.00 83.56 99 GLN A N 1
ATOM 778 C CA . GLN A 1 99 ? -5.180 -1.464 18.179 1.00 83.56 99 GLN A CA 1
ATOM 779 C C . GLN A 1 99 ? -4.797 -1.493 16.703 1.00 83.56 99 GLN A C 1
ATOM 781 O O . GLN A 1 99 ? -5.626 -1.283 15.813 1.00 83.56 99 GLN A O 1
ATOM 786 N N . VAL A 1 100 ? -3.517 -1.753 16.455 1.00 81.75 100 VAL A N 1
ATOM 787 C CA . VAL A 1 100 ? -2.940 -1.807 15.115 1.00 81.75 100 VAL A CA 1
ATOM 788 C C . VAL A 1 100 ? -3.010 -3.250 14.614 1.00 81.75 100 VAL A C 1
ATOM 790 O O . VAL A 1 100 ? -2.513 -4.141 15.303 1.00 81.75 100 VAL A O 1
ATOM 793 N N . PRO A 1 101 ? -3.621 -3.517 13.445 1.00 81.44 101 PRO A N 1
ATOM 794 C CA . PRO A 1 101 ? -3.544 -4.840 12.837 1.00 81.44 101 PRO A CA 1
ATOM 795 C C . PRO A 1 101 ? -2.077 -5.230 12.593 1.00 81.44 101 PRO A C 1
ATOM 797 O O . PRO A 1 101 ? -1.292 -4.345 12.243 1.00 81.44 101 PRO A O 1
ATOM 800 N N . PRO A 1 102 ? -1.708 -6.514 12.747 1.00 82.19 102 PRO A N 1
ATOM 801 C CA . PRO A 1 102 ? -0.331 -6.952 12.545 1.00 82.19 102 PRO A CA 1
ATOM 802 C C . PRO A 1 102 ? 0.147 -6.622 11.128 1.00 82.19 102 PRO A C 1
ATOM 804 O O . PRO A 1 102 ? -0.645 -6.660 10.177 1.00 82.19 102 PRO A O 1
ATOM 807 N N . ASP A 1 103 ? 1.436 -6.302 10.996 1.00 81.56 103 ASP A N 1
ATOM 808 C CA . ASP A 1 103 ? 2.059 -6.088 9.694 1.00 81.56 103 ASP A CA 1
ATOM 809 C C . ASP A 1 103 ? 2.063 -7.427 8.936 1.00 81.56 103 ASP A C 1
ATOM 811 O O . ASP A 1 103 ? 2.720 -8.381 9.356 1.00 81.56 103 ASP A O 1
ATOM 815 N N . PRO A 1 104 ? 1.335 -7.537 7.811 1.00 75.69 104 PRO A N 1
ATOM 816 C CA . PRO A 1 104 ? 1.216 -8.803 7.109 1.00 75.69 104 PRO A CA 1
ATOM 817 C C . PRO A 1 104 ? 2.498 -9.201 6.357 1.00 75.69 104 PRO A C 1
ATOM 819 O O . PRO A 1 104 ? 2.550 -10.301 5.808 1.00 75.69 104 PRO A O 1
ATOM 822 N N . LEU A 1 105 ? 3.512 -8.327 6.291 1.00 73.44 105 LEU A N 1
ATOM 823 C CA . LEU A 1 105 ? 4.822 -8.608 5.702 1.00 73.44 105 LEU A CA 1
ATOM 824 C C . LEU A 1 105 ? 5.977 -8.272 6.669 1.00 73.44 105 LEU A C 1
ATOM 826 O O . LEU A 1 105 ? 7.074 -7.946 6.215 1.00 73.44 105 LEU A O 1
ATOM 830 N N . GLU A 1 106 ? 5.760 -8.371 7.986 1.00 72.69 106 GLU A N 1
ATOM 831 C CA . GLU A 1 106 ? 6.783 -8.100 9.015 1.00 72.69 106 GLU A CA 1
ATOM 832 C C . GLU A 1 106 ? 8.089 -8.884 8.780 1.00 72.69 106 GLU A C 1
ATOM 834 O O . GLU A 1 106 ? 9.184 -8.349 8.924 1.00 72.69 106 GLU A O 1
ATOM 839 N N . GLU A 1 107 ? 7.988 -10.129 8.308 1.00 66.19 107 GLU A N 1
ATOM 840 C CA . GLU A 1 107 ? 9.131 -11.004 7.994 1.00 66.19 107 GLU A CA 1
ATOM 841 C C . GLU A 1 107 ? 9.926 -10.569 6.743 1.00 66.19 107 GLU A C 1
ATOM 843 O O . GLU A 1 107 ? 10.936 -11.177 6.388 1.00 66.19 107 GLU A O 1
ATOM 848 N N . TYR A 1 108 ? 9.478 -9.522 6.046 1.00 62.84 108 TYR A N 1
ATOM 849 C CA . TYR A 1 108 ? 9.882 -9.196 4.679 1.00 62.84 108 TYR A CA 1
ATOM 850 C C . TYR A 1 108 ? 10.325 -7.726 4.505 1.00 62.84 108 TYR A C 1
ATOM 852 O O . TYR A 1 108 ? 10.224 -7.162 3.413 1.00 62.84 108 TYR A O 1
ATOM 860 N N . MET A 1 109 ? 10.856 -7.091 5.558 1.00 59.03 109 MET A N 1
ATOM 861 C CA . MET A 1 109 ? 11.172 -5.646 5.601 1.00 59.03 109 MET A CA 1
ATOM 862 C C . MET A 1 109 ? 12.164 -5.123 4.537 1.00 59.03 109 MET A C 1
ATOM 864 O O . MET A 1 109 ? 12.303 -3.909 4.396 1.00 59.03 109 MET A O 1
ATOM 868 N N . GLN A 1 110 ? 12.843 -5.993 3.779 1.00 65.62 110 GLN A N 1
ATOM 869 C CA . GLN A 1 110 ? 13.850 -5.620 2.767 1.00 65.62 110 GLN A CA 1
ATOM 870 C C . GLN A 1 110 ? 13.519 -6.099 1.343 1.00 65.62 110 GLN A C 1
ATOM 872 O O . GLN A 1 110 ? 14.405 -6.204 0.496 1.00 65.62 110 GLN A O 1
ATOM 877 N N . LEU A 1 111 ? 12.255 -6.418 1.055 1.00 67.50 111 LEU A N 1
ATOM 878 C CA . LEU A 1 111 ? 11.889 -6.877 -0.281 1.00 67.50 111 LEU A CA 1
ATOM 879 C C . LEU A 1 111 ? 12.007 -5.759 -1.335 1.00 67.50 111 LEU A C 1
ATOM 881 O O . LEU A 1 111 ? 11.541 -4.638 -1.112 1.00 67.50 111 LEU A O 1
ATOM 885 N N . PRO A 1 112 ? 12.515 -6.070 -2.541 1.00 74.81 112 PRO A N 1
ATOM 886 C CA . PRO A 1 112 ? 12.317 -5.236 -3.717 1.00 74.81 112 PRO A CA 1
ATOM 887 C C . PRO A 1 112 ? 10.834 -4.908 -3.936 1.00 74.81 112 PRO A C 1
ATOM 889 O O . PRO A 1 112 ? 9.955 -5.749 -3.734 1.00 74.81 112 PRO A O 1
ATOM 892 N N . LYS A 1 113 ? 10.549 -3.705 -4.448 1.00 78.94 113 LYS A N 1
ATOM 893 C CA . LYS A 1 113 ? 9.190 -3.178 -4.692 1.00 78.94 113 LYS A CA 1
ATOM 894 C C . LYS A 1 113 ? 8.221 -4.182 -5.330 1.00 78.94 113 LYS A C 1
ATOM 896 O O . LYS A 1 113 ? 7.090 -4.330 -4.876 1.00 78.94 113 LYS A O 1
ATOM 901 N N . HIS A 1 114 ? 8.660 -4.900 -6.362 1.00 76.19 114 HIS A N 1
ATOM 902 C CA . HIS A 1 114 ? 7.817 -5.877 -7.055 1.00 76.19 114 HIS A CA 1
ATOM 903 C C . HIS A 1 114 ? 7.425 -7.070 -6.164 1.00 76.19 114 HIS A C 1
ATOM 905 O O . HIS A 1 114 ? 6.306 -7.565 -6.269 1.00 76.19 114 HIS A O 1
ATOM 911 N N . GLN A 1 115 ? 8.298 -7.504 -5.249 1.00 78.69 115 GLN A N 1
ATOM 912 C CA . GLN A 1 115 ? 8.008 -8.599 -4.320 1.00 78.69 115 GLN A CA 1
ATOM 913 C C . GLN A 1 115 ? 7.005 -8.172 -3.238 1.00 78.69 115 GLN A C 1
ATOM 915 O O . GLN A 1 115 ? 6.142 -8.969 -2.870 1.00 78.69 115 GLN A O 1
ATOM 920 N N . ILE A 1 116 ? 7.034 -6.903 -2.806 1.00 81.94 116 ILE A N 1
ATOM 921 C CA . ILE A 1 116 ? 6.006 -6.328 -1.917 1.00 81.94 116 ILE A CA 1
ATOM 922 C C . ILE A 1 116 ? 4.624 -6.428 -2.577 1.00 81.94 116 ILE A C 1
ATOM 924 O O . ILE A 1 116 ? 3.653 -6.843 -1.944 1.00 81.94 116 ILE A O 1
ATOM 928 N N . PHE A 1 117 ? 4.525 -6.100 -3.868 1.00 85.62 117 PHE A N 1
ATOM 929 C CA . PHE A 1 117 ? 3.261 -6.175 -4.606 1.00 85.62 117 PHE A CA 1
ATOM 930 C C . PHE A 1 117 ? 2.777 -7.615 -4.801 1.00 85.62 117 PHE A C 1
ATOM 932 O O . PHE A 1 117 ? 1.602 -7.892 -4.567 1.00 85.62 117 PHE A O 1
ATOM 939 N N . VAL A 1 118 ? 3.676 -8.542 -5.151 1.00 81.56 118 VAL A N 1
ATOM 940 C CA . VAL A 1 118 ? 3.362 -9.980 -5.251 1.00 81.56 118 VAL A CA 1
ATOM 941 C C . VAL A 1 118 ? 2.820 -10.522 -3.933 1.00 81.56 118 VAL A C 1
ATOM 943 O O . VAL A 1 118 ? 1.829 -11.254 -3.920 1.00 81.56 118 VAL A O 1
ATOM 946 N N . LYS A 1 119 ? 3.443 -10.163 -2.807 1.00 80.69 119 LYS A N 1
ATOM 947 C CA . LYS A 1 119 ? 2.986 -10.618 -1.494 1.00 80.69 119 LYS A CA 1
ATOM 948 C C . LYS A 1 119 ? 1.653 -9.989 -1.100 1.00 80.69 119 LYS A C 1
ATOM 950 O O . LYS A 1 119 ? 0.778 -10.708 -0.630 1.00 80.69 119 LYS A O 1
ATOM 955 N N . CYS A 1 120 ? 1.462 -8.696 -1.357 1.00 84.75 120 CYS A N 1
ATOM 956 C CA . CYS A 1 120 ? 0.176 -8.024 -1.155 1.00 84.75 120 CYS A CA 1
ATOM 957 C C . CYS A 1 120 ? -0.959 -8.720 -1.930 1.00 84.75 120 CYS A C 1
ATOM 959 O O . CYS A 1 120 ? -2.021 -8.993 -1.371 1.00 84.75 120 CYS A O 1
ATOM 961 N N . ASP A 1 121 ? -0.717 -9.091 -3.190 1.00 84.00 121 ASP A N 1
ATOM 962 C CA . ASP A 1 121 ? -1.675 -9.858 -3.994 1.00 84.00 121 ASP A CA 1
ATOM 963 C C . ASP A 1 121 ? -1.905 -11.273 -3.434 1.00 84.00 121 ASP A C 1
ATOM 965 O O . ASP A 1 121 ? -3.045 -11.719 -3.315 1.00 84.00 121 ASP A O 1
ATOM 969 N N . SER A 1 122 ? -0.841 -11.955 -3.002 1.00 81.62 122 SER A N 1
ATOM 970 C CA . SER A 1 122 ? -0.926 -13.291 -2.395 1.00 81.62 122 SER A CA 1
ATOM 971 C C . SER A 1 122 ? -1.786 -13.298 -1.125 1.00 81.62 122 SER A C 1
ATOM 973 O O . SER A 1 122 ? -2.619 -14.188 -0.961 1.00 81.62 122 SER A O 1
ATOM 975 N N . LEU A 1 123 ? -1.656 -12.282 -0.262 1.00 82.94 123 LEU A N 1
ATOM 976 C CA . LEU A 1 123 ? -2.475 -12.120 0.949 1.00 82.94 123 LEU A CA 1
ATOM 977 C C . LEU A 1 123 ? -3.971 -11.996 0.632 1.00 82.94 123 LEU A C 1
ATOM 979 O O . LEU A 1 123 ? -4.813 -12.513 1.364 1.00 82.94 123 LEU A O 1
ATOM 983 N N . ASN A 1 124 ? -4.311 -11.350 -0.484 1.00 82.44 124 ASN A N 1
ATOM 984 C CA . ASN A 1 124 ? -5.696 -11.232 -0.936 1.00 82.44 124 ASN A CA 1
ATOM 985 C C . ASN A 1 124 ? -6.267 -12.540 -1.501 1.00 82.44 124 ASN A C 1
ATOM 987 O O . ASN A 1 124 ? -7.487 -12.697 -1.529 1.00 82.44 124 ASN A O 1
ATOM 991 N N . ARG A 1 125 ? -5.411 -13.457 -1.971 1.00 76.75 125 ARG A N 1
ATOM 992 C CA . ARG A 1 125 ? -5.811 -14.759 -2.534 1.00 76.75 125 ARG A CA 1
ATOM 993 C C . ARG A 1 125 ? -5.831 -15.881 -1.495 1.00 76.75 125 ARG A C 1
ATOM 995 O O . ARG A 1 125 ? -6.632 -16.796 -1.622 1.00 76.75 125 ARG A O 1
ATOM 1002 N N . GLY A 1 126 ? -4.969 -15.807 -0.480 1.00 58.34 126 GLY A N 1
ATOM 1003 C CA . GLY A 1 126 ? -4.794 -16.833 0.555 1.00 58.34 126 GLY A CA 1
ATOM 1004 C C . GLY A 1 126 ? -5.815 -16.810 1.698 1.00 58.34 126 GLY A C 1
ATOM 1005 O O . GLY A 1 126 ? -5.645 -17.548 2.659 1.00 58.34 126 GLY A O 1
ATOM 1006 N N . SER A 1 127 ? -6.859 -15.979 1.626 1.00 47.19 127 SER A N 1
ATOM 1007 C CA . SER A 1 127 ? -7.946 -15.939 2.622 1.00 47.19 127 SER A CA 1
ATOM 1008 C C . SER A 1 127 ? -9.041 -16.986 2.332 1.00 47.19 127 SER A C 1
ATOM 1010 O O . SER A 1 127 ? -10.219 -16.629 2.258 1.00 47.19 127 SER A O 1
ATOM 1012 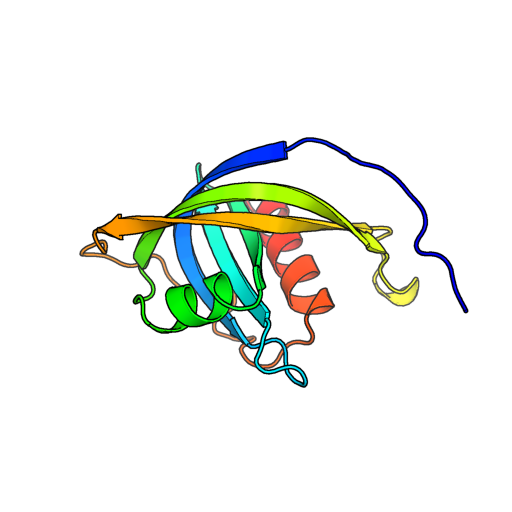N N . HIS A 1 128 ? -8.647 -18.247 2.125 1.00 35.62 128 HIS A N 1
ATOM 1013 C CA . HIS A 1 128 ? -9.543 -19.398 1.952 1.00 35.62 128 HIS A CA 1
ATOM 1014 C C . HIS A 1 128 ? -9.402 -20.384 3.108 1.00 35.62 128 HIS A C 1
ATOM 1016 O O . HIS A 1 128 ? -8.246 -20.689 3.472 1.00 35.62 128 HIS A O 1
#

Foldseek 3Di:
DDDPDDDQADWDKDKFFFQDKADQPDDLFWIWTWGQDPNATATEIGGHPRRVVVVPDDGQWIKIFTFTKDWDADDVVVVDGTFIHGYGPDMDTDDGDPDGDHRQCPVPRDDHPVVVRVSSVVSRVPPD

Sequence (128 aa):
MSRPPIKEESTVKLGGVIVAKYHAYEDYVEQILIVLAKKKFFAVVAHGRQAQRSFRVPVGTTVSVSGTILEYPLPKECGYRVVYAVYCQRMKFGNALEQVPPDPLEEYMQLPKHQIFVKCDSLNRGSH

pLDDT: mean 79.48, std 16.2, range [33.62, 96.69]

Organism: NCBI:txid1121409